Protein AF-A0A356F2L3-F1 (afdb_monomer_lite)

Foldseek 3Di:
DDPVVVVVVVVVVVVVVVVVVVVVVVVVVVVVVVVVVVVVVVVVVVVVVVVVVVVVVVVVVVVCVVCVVVVVQVCCCPVVVDDDPPDDDPPDD

Secondary structure (DSSP, 8-state):
--HHHHHHHHHHHHHHHHHHHHHHHHHHHHHHHHHHHHHHHHHHHHHHHHHHHHHHHHHHHHHHHHTHHHHHHHHHHHHH-PPPTT-------

Structure (mmCIF, N/CA/C/O backbone):
data_AF-A0A356F2L3-F1
#
_entry.id   AF-A0A356F2L3-F1
#
loop_
_atom_site.group_PDB
_atom_site.id
_atom_site.type_symbol
_atom_site.label_atom_id
_atom_site.l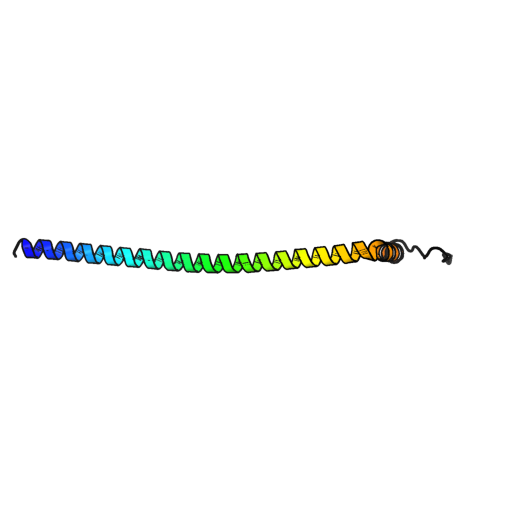abel_alt_id
_atom_site.label_comp_id
_atom_site.label_asym_id
_atom_site.label_entity_id
_atom_site.label_seq_id
_atom_site.pdbx_PDB_ins_code
_atom_site.Cartn_x
_atom_site.Cartn_y
_atom_site.Cartn_z
_atom_site.occupancy
_atom_site.B_iso_or_equiv
_atom_site.auth_seq_id
_atom_site.auth_comp_id
_atom_site.auth_asym_id
_atom_site.auth_atom_id
_atom_site.pdbx_PDB_model_num
ATOM 1 N N . MET A 1 1 ? -33.514 -2.602 47.212 1.00 60.16 1 MET A N 1
ATOM 2 C CA . MET A 1 1 ? -32.324 -2.901 46.382 1.00 60.16 1 MET A CA 1
ATOM 3 C C . MET A 1 1 ? -31.232 -1.911 46.749 1.00 60.16 1 MET A C 1
ATOM 5 O O . MET A 1 1 ? -31.427 -0.717 46.537 1.00 60.16 1 MET A O 1
ATOM 9 N N . ASP A 1 2 ? -30.152 -2.391 47.368 1.00 75.56 2 ASP A N 1
ATOM 10 C CA . ASP A 1 2 ? -29.111 -1.548 47.963 1.00 75.56 2 ASP A CA 1
ATOM 11 C C . ASP A 1 2 ? -28.463 -0.595 46.958 1.00 75.56 2 ASP A C 1
ATOM 13 O O . ASP A 1 2 ? -28.161 -0.972 45.822 1.00 75.56 2 ASP A O 1
ATOM 17 N N . LYS A 1 3 ? -28.202 0.646 47.395 1.00 76.69 3 LYS A N 1
ATOM 18 C CA . LYS A 1 3 ? -27.530 1.681 46.587 1.00 76.69 3 LYS A CA 1
ATOM 19 C C . LYS A 1 3 ? -26.212 1.169 45.989 1.00 76.69 3 LYS A C 1
ATOM 21 O O . LYS A 1 3 ? -25.926 1.449 44.831 1.00 76.69 3 LYS A O 1
ATOM 26 N N . LYS A 1 4 ? -25.477 0.332 46.735 1.00 79.19 4 LYS A N 1
ATOM 27 C CA . LYS A 1 4 ? -24.235 -0.319 46.284 1.00 79.19 4 LYS A CA 1
ATOM 28 C C . LYS A 1 4 ? -24.440 -1.200 45.045 1.00 79.19 4 LYS A C 1
ATOM 30 O O . LYS A 1 4 ? -23.660 -1.119 44.103 1.00 79.19 4 LYS A O 1
ATOM 35 N N . VAL A 1 5 ? -25.520 -1.982 44.999 1.00 85.81 5 VAL A N 1
ATOM 36 C CA . VAL A 1 5 ? -25.824 -2.880 43.870 1.00 85.81 5 VAL A CA 1
ATOM 37 C C . VAL A 1 5 ? -26.185 -2.085 42.612 1.00 85.81 5 VAL A C 1
ATOM 39 O O . VAL A 1 5 ? -25.806 -2.474 41.509 1.00 85.81 5 VAL A O 1
ATOM 42 N N . LYS A 1 6 ? -26.883 -0.950 42.755 1.00 84.56 6 LYS A N 1
ATOM 43 C CA . LYS A 1 6 ? -27.185 -0.060 41.620 1.00 84.56 6 LYS A CA 1
ATOM 44 C C . LYS A 1 6 ? -25.918 0.576 41.038 1.00 84.56 6 LYS A C 1
ATOM 46 O O . LYS A 1 6 ? -25.759 0.562 39.821 1.00 84.56 6 LYS A O 1
ATOM 51 N N . SER A 1 7 ? -25.008 1.068 41.882 1.00 85.75 7 SER A N 1
ATOM 52 C CA . SER A 1 7 ? -23.745 1.665 41.423 1.00 85.75 7 SER A CA 1
ATOM 53 C C . SER A 1 7 ? -22.859 0.666 40.681 1.00 85.75 7 SER A C 1
ATOM 55 O O . SER A 1 7 ? -22.323 0.999 39.629 1.00 85.75 7 SER A O 1
ATOM 57 N N . ILE A 1 8 ? -22.757 -0.573 41.175 1.00 89.25 8 ILE A N 1
ATOM 58 C CA . ILE A 1 8 ? -21.977 -1.628 40.512 1.00 89.25 8 ILE A CA 1
ATOM 59 C C . ILE A 1 8 ? -22.528 -1.901 39.110 1.00 89.25 8 ILE A C 1
ATOM 61 O O . ILE A 1 8 ? -21.767 -1.878 38.149 1.00 89.25 8 ILE A O 1
ATOM 65 N N . LYS A 1 9 ? -23.852 -2.065 38.966 1.00 90.38 9 LYS A N 1
ATOM 66 C CA . LYS A 1 9 ? -24.483 -2.307 37.657 1.00 90.38 9 LYS A CA 1
ATOM 67 C C . LYS A 1 9 ? -24.183 -1.202 36.642 1.00 90.38 9 LYS A C 1
ATOM 69 O O . LYS A 1 9 ? -23.921 -1.506 35.484 1.00 90.38 9 LYS A O 1
ATOM 74 N N . ILE A 1 10 ? -24.193 0.061 37.068 1.00 91.75 10 ILE A N 1
ATOM 75 C CA . ILE A 1 10 ? -23.895 1.202 36.190 1.00 91.75 10 ILE A CA 1
ATOM 76 C C . ILE A 1 10 ? -22.443 1.150 35.703 1.00 91.75 10 ILE A C 1
ATOM 78 O O . ILE A 1 10 ? -22.195 1.300 34.509 1.00 91.75 10 ILE A O 1
ATOM 82 N N . ILE A 1 11 ? -21.492 0.878 36.600 1.00 92.00 11 ILE A N 1
ATOM 83 C CA . ILE A 1 11 ? -20.069 0.764 36.246 1.00 92.00 11 ILE A CA 1
ATOM 84 C C . ILE A 1 11 ? -19.853 -0.386 35.256 1.00 92.00 11 ILE A C 1
ATOM 86 O O . ILE A 1 11 ? -19.128 -0.225 34.276 1.00 92.00 11 ILE A O 1
ATOM 90 N N . THR A 1 12 ? -20.519 -1.524 35.465 1.00 93.06 12 THR A N 1
ATOM 91 C CA . THR A 1 12 ? -20.438 -2.664 34.545 1.00 93.06 12 THR A CA 1
ATOM 92 C C . THR A 1 12 ? -20.967 -2.306 33.156 1.00 93.06 12 THR A C 1
ATOM 94 O O . THR A 1 12 ? -20.317 -2.618 32.165 1.00 93.06 12 THR A O 1
ATOM 97 N N . ILE A 1 13 ? -22.099 -1.600 33.064 1.00 94.00 13 ILE A N 1
ATOM 98 C CA . ILE A 1 13 ? -22.658 -1.159 31.776 1.00 94.00 13 ILE A CA 1
ATOM 99 C C . ILE A 1 13 ? -21.682 -0.221 31.055 1.00 94.00 13 ILE A C 1
ATOM 101 O O . ILE A 1 13 ? -21.402 -0.422 29.876 1.00 94.00 13 ILE A O 1
ATOM 105 N N . ILE A 1 14 ? -21.115 0.760 31.762 1.00 94.31 14 ILE A N 1
ATOM 106 C CA . ILE A 1 14 ? -20.134 1.692 31.186 1.00 94.31 14 ILE A CA 1
ATOM 107 C C . ILE A 1 14 ? -18.895 0.938 30.688 1.00 94.31 14 ILE A C 1
ATOM 109 O O . ILE A 1 14 ? -18.424 1.191 29.582 1.00 94.31 14 ILE A O 1
ATOM 113 N N . SER A 1 15 ? -18.394 -0.025 31.465 1.00 94.25 15 SER A N 1
ATOM 114 C CA . SER A 1 15 ? -17.253 -0.856 31.073 1.00 94.25 15 SER A CA 1
ATOM 115 C C . SER A 1 15 ? -17.523 -1.647 29.790 1.00 94.25 15 SER A C 1
ATOM 117 O O . SER A 1 15 ? -16.671 -1.669 28.902 1.00 94.25 15 SER A O 1
ATOM 119 N N . VAL A 1 16 ? -18.715 -2.234 29.652 1.00 95.38 16 VAL A N 1
ATOM 120 C CA . VAL A 1 16 ? -19.111 -2.968 28.440 1.00 95.38 16 VAL A CA 1
ATOM 121 C C . VAL A 1 16 ? -19.196 -2.034 27.229 1.00 95.38 16 VAL A C 1
ATOM 123 O O . VAL A 1 16 ? -18.722 -2.388 26.151 1.00 95.38 16 VAL A O 1
ATOM 126 N N . VAL A 1 17 ? -19.736 -0.824 27.400 1.00 95.62 17 VAL A N 1
ATOM 127 C CA . VAL A 1 17 ? -19.806 0.181 26.324 1.00 95.62 17 VAL A CA 1
ATOM 128 C C . VAL A 1 17 ? -18.408 0.607 25.869 1.00 95.62 17 VAL A C 1
ATOM 130 O O . VAL A 1 17 ? -18.147 0.663 24.668 1.00 95.62 17 VAL A O 1
ATOM 133 N N . ILE A 1 18 ? -17.489 0.852 26.807 1.00 95.44 18 ILE A N 1
ATOM 134 C CA . ILE A 1 18 ? -16.096 1.201 26.491 1.00 95.44 18 ILE A CA 1
ATOM 135 C C . ILE A 1 18 ? -15.411 0.051 25.748 1.00 95.44 18 ILE A C 1
ATOM 137 O O . ILE A 1 18 ? -14.754 0.284 24.736 1.00 95.44 18 ILE A O 1
ATOM 141 N N . MET A 1 19 ? -15.605 -1.192 26.196 1.00 95.94 19 MET A N 1
ATOM 142 C CA . MET A 1 19 ? -15.045 -2.367 25.527 1.00 95.94 19 MET A CA 1
ATOM 143 C C . MET A 1 19 ? -15.537 -2.472 24.075 1.00 95.94 19 MET A C 1
ATOM 145 O O . MET A 1 19 ? -14.731 -2.686 23.169 1.00 95.94 19 MET A O 1
ATOM 149 N N . PHE A 1 20 ? -16.830 -2.245 23.830 1.00 95.94 20 PHE A N 1
ATOM 150 C CA . PHE A 1 20 ? -17.385 -2.219 22.475 1.00 95.94 20 PHE A CA 1
ATOM 151 C C . PHE A 1 20 ? -16.790 -1.098 21.616 1.00 95.94 20 PHE A C 1
ATOM 153 O O . PHE A 1 20 ? -16.412 -1.338 20.469 1.00 95.94 20 PHE A O 1
ATOM 160 N N . ALA A 1 21 ? -16.649 0.109 22.168 1.00 94.62 21 ALA A N 1
ATOM 161 C CA . ALA A 1 21 ? -16.020 1.223 21.464 1.00 94.62 21 ALA A CA 1
ATOM 162 C C . ALA A 1 21 ? -14.564 0.903 21.078 1.00 94.62 21 ALA A C 1
ATOM 164 O O . ALA A 1 21 ? -14.155 1.164 19.946 1.00 94.62 21 ALA A O 1
ATOM 165 N N . CYS A 1 22 ? -13.799 0.267 21.971 1.00 95.19 22 CYS A N 1
ATOM 166 C CA . CYS A 1 22 ? -12.439 -0.184 21.676 1.00 95.19 22 CYS A CA 1
ATOM 167 C C . CYS A 1 22 ? -12.398 -1.198 20.525 1.00 95.19 22 CYS A C 1
ATOM 169 O O . CYS A 1 22 ? -11.554 -1.070 19.640 1.00 95.19 22 CYS A O 1
ATOM 171 N N . ILE A 1 23 ? -13.320 -2.167 20.490 1.00 95.56 23 ILE A N 1
ATOM 172 C CA . ILE A 1 23 ? -13.404 -3.156 19.401 1.00 95.56 23 ILE A CA 1
ATOM 173 C C . ILE A 1 23 ? -13.680 -2.468 18.054 1.00 95.56 23 ILE A C 1
ATOM 175 O O . ILE A 1 23 ? -13.043 -2.785 17.047 1.00 95.56 23 ILE A O 1
ATOM 179 N N . ILE A 1 24 ? -14.582 -1.484 18.027 1.00 95.31 24 ILE A N 1
ATOM 180 C CA . ILE A 1 24 ? -14.891 -0.714 16.811 1.00 95.31 24 ILE A CA 1
ATOM 181 C C . ILE A 1 24 ? -13.667 0.087 16.342 1.00 95.31 24 ILE A C 1
ATOM 183 O O . ILE A 1 24 ? -13.345 0.109 15.155 1.00 95.31 24 ILE A O 1
ATOM 187 N N . ILE A 1 25 ? -12.936 0.720 17.261 1.00 95.19 25 ILE A N 1
ATOM 188 C CA . ILE A 1 25 ? -11.723 1.469 16.908 1.00 95.19 25 ILE A CA 1
ATOM 189 C C . ILE A 1 25 ? -10.651 0.529 16.345 1.00 95.19 25 ILE A C 1
ATOM 191 O O . ILE A 1 25 ? -10.051 0.839 15.314 1.00 95.19 25 ILE A O 1
ATOM 195 N N . LEU A 1 26 ? -10.436 -0.629 16.975 1.00 94.31 26 LEU A N 1
ATOM 196 C CA . LEU A 1 26 ? -9.447 -1.616 16.537 1.00 94.31 26 LEU A CA 1
ATOM 197 C C . LEU A 1 26 ? -9.771 -2.179 15.151 1.00 94.31 26 LEU A C 1
ATOM 199 O O . LEU A 1 26 ? -8.890 -2.260 14.299 1.00 94.31 26 LEU A O 1
ATOM 203 N N . THR A 1 27 ? -11.033 -2.515 14.889 1.00 93.88 27 THR A N 1
ATOM 204 C CA . THR A 1 27 ? -11.464 -2.995 13.564 1.00 93.88 27 THR A CA 1
ATOM 205 C C . THR A 1 27 ? -11.261 -1.931 12.484 1.00 93.88 27 THR A C 1
ATOM 207 O O . THR A 1 27 ? -10.669 -2.222 11.444 1.00 93.88 27 THR A O 1
ATOM 210 N N . CYS A 1 28 ? -11.628 -0.674 12.751 1.00 92.56 28 CYS A N 1
ATOM 211 C CA . CYS A 1 28 ? -11.339 0.449 11.854 1.00 92.56 28 CYS A CA 1
ATOM 212 C C . CYS A 1 28 ? -9.833 0.633 11.593 1.00 92.56 28 CYS A C 1
ATOM 214 O O . CYS A 1 28 ? -9.430 0.914 10.463 1.00 92.56 28 CYS A O 1
ATOM 216 N N . GLN A 1 29 ? -8.990 0.484 12.618 1.00 92.94 29 GLN A N 1
ATOM 217 C CA . GLN A 1 29 ? -7.535 0.568 12.467 1.00 92.94 29 GLN A CA 1
ATOM 218 C C . GLN A 1 29 ? -6.982 -0.578 11.615 1.00 92.94 29 GLN A C 1
ATOM 220 O O . GLN A 1 29 ? -6.164 -0.324 10.733 1.00 92.94 29 GLN A O 1
ATOM 225 N N . LEU A 1 30 ? -7.458 -1.810 11.811 1.00 93.50 30 LEU A N 1
ATOM 226 C CA . LEU A 1 30 ? -7.044 -2.966 11.010 1.00 93.50 30 LEU A CA 1
ATOM 227 C C . LEU A 1 30 ? -7.384 -2.792 9.527 1.00 93.50 30 LEU A C 1
ATOM 229 O O . LEU A 1 30 ? -6.535 -3.056 8.677 1.00 93.50 30 LEU A O 1
ATOM 233 N N . ILE A 1 31 ? -8.580 -2.283 9.214 1.00 92.38 31 ILE A N 1
ATOM 234 C CA . ILE A 1 31 ? -8.977 -1.987 7.829 1.00 92.38 31 ILE A CA 1
ATOM 235 C C . ILE A 1 31 ? -8.028 -0.950 7.218 1.00 92.38 31 ILE A C 1
ATOM 237 O O . ILE A 1 31 ? -7.484 -1.176 6.139 1.00 92.38 31 ILE A O 1
ATOM 241 N N . LYS A 1 32 ? -7.760 0.156 7.929 1.00 91.88 32 LYS A N 1
ATOM 242 C CA . LYS A 1 32 ? -6.827 1.195 7.460 1.00 91.88 32 LYS A CA 1
ATOM 243 C C . LYS A 1 32 ? -5.4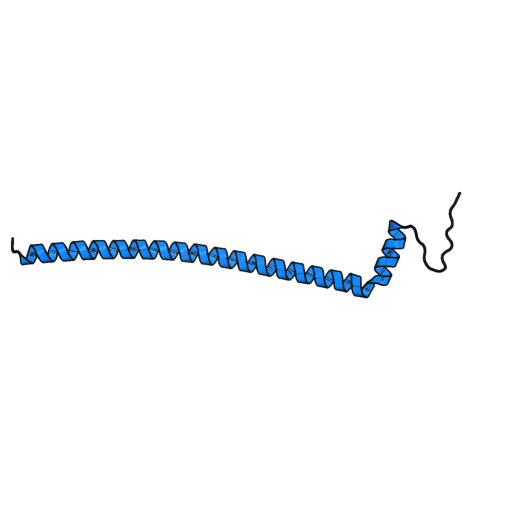26 0.645 7.206 1.00 91.88 32 LYS A C 1
ATOM 245 O O . LYS A 1 32 ? -4.823 0.993 6.195 1.00 91.88 32 LYS A O 1
ATOM 250 N N . ILE A 1 33 ? -4.916 -0.205 8.098 1.00 91.56 33 ILE A N 1
ATOM 251 C CA . ILE A 1 33 ? -3.610 -0.856 7.936 1.00 91.56 33 ILE A CA 1
ATOM 252 C C . ILE A 1 33 ? -3.606 -1.744 6.687 1.00 91.56 33 ILE A C 1
ATOM 254 O O . ILE A 1 33 ? -2.647 -1.696 5.919 1.00 91.56 33 ILE A O 1
ATOM 258 N N . GLY A 1 34 ? -4.678 -2.506 6.450 1.00 89.75 34 GLY A N 1
ATOM 259 C CA . GLY A 1 34 ? -4.838 -3.313 5.240 1.00 89.75 34 GLY A CA 1
ATOM 260 C C . GLY A 1 34 ? -4.747 -2.468 3.969 1.00 89.75 34 GLY A C 1
ATOM 261 O O . GLY A 1 34 ? -3.901 -2.732 3.116 1.00 89.75 34 GLY A O 1
ATOM 262 N N . THR A 1 35 ? -5.531 -1.390 3.890 1.00 89.50 35 THR A N 1
ATOM 263 C CA . THR A 1 35 ? -5.519 -0.471 2.740 1.00 89.50 35 THR A CA 1
ATOM 264 C C . THR A 1 35 ? -4.169 0.227 2.562 1.00 89.50 35 THR A C 1
ATOM 266 O O . THR A 1 35 ? -3.699 0.401 1.442 1.00 89.50 35 THR A O 1
ATOM 269 N N . LEU A 1 36 ? -3.514 0.631 3.655 1.00 89.50 36 LEU A N 1
ATOM 270 C CA . LEU A 1 36 ? -2.177 1.232 3.605 1.00 89.50 36 LEU A CA 1
ATOM 271 C C . LEU A 1 36 ? -1.135 0.246 3.073 1.00 89.50 36 LEU A C 1
ATOM 273 O O . LEU A 1 36 ? -0.273 0.641 2.294 1.00 89.50 36 LEU A O 1
ATOM 277 N N . LYS A 1 37 ? -1.217 -1.029 3.462 1.00 90.56 37 LYS A N 1
ATOM 278 C CA . LYS A 1 37 ? -0.307 -2.076 2.988 1.00 90.56 37 LYS A CA 1
ATOM 279 C C . LYS A 1 37 ? -0.480 -2.346 1.495 1.00 90.56 37 LYS A C 1
ATOM 281 O O . LYS A 1 37 ? 0.519 -2.497 0.799 1.00 90.56 37 LYS A O 1
ATOM 286 N N . GLU A 1 38 ? -1.720 -2.377 1.017 1.00 90.25 38 GLU A N 1
ATOM 287 C CA . GLU A 1 38 ? -2.036 -2.522 -0.407 1.00 90.25 38 GLU A CA 1
ATOM 288 C C . GLU A 1 38 ? -1.481 -1.346 -1.216 1.00 90.25 38 GLU A C 1
ATOM 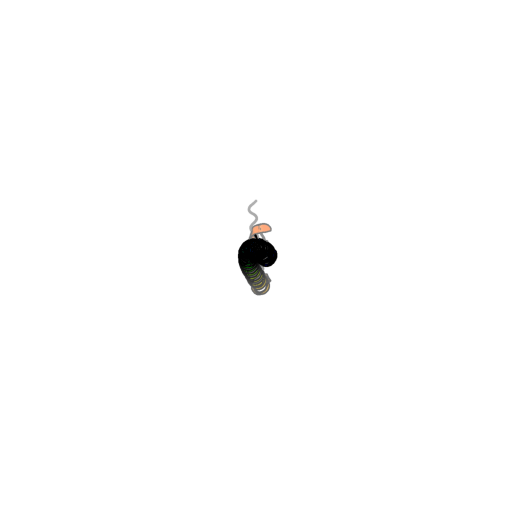290 O O . GLU A 1 38 ? -0.662 -1.554 -2.104 1.00 90.25 38 GLU A O 1
ATOM 295 N N . LYS A 1 39 ? -1.772 -0.105 -0.801 1.00 89.44 39 LYS A N 1
ATOM 296 C CA . LYS A 1 39 ? -1.210 1.095 -1.443 1.00 89.44 39 LYS A CA 1
ATOM 297 C C . LYS A 1 39 ? 0.316 1.108 -1.455 1.00 89.44 39 LYS A C 1
ATOM 299 O O . LYS A 1 39 ? 0.915 1.580 -2.413 1.00 89.44 39 LYS A O 1
ATOM 304 N N . ASN A 1 40 ? 0.955 0.620 -0.393 1.00 88.75 40 ASN A N 1
ATOM 305 C CA . ASN A 1 40 ? 2.413 0.558 -0.324 1.00 88.75 40 ASN A CA 1
ATOM 306 C C . ASN A 1 40 ? 2.983 -0.489 -1.296 1.00 88.75 40 ASN A C 1
ATOM 308 O O . ASN A 1 40 ? 4.024 -0.265 -1.909 1.00 88.75 40 ASN A O 1
ATOM 312 N N . LYS A 1 41 ? 2.277 -1.612 -1.479 1.00 91.38 41 LYS A N 1
ATOM 313 C CA . LYS A 1 41 ? 2.624 -2.619 -2.485 1.00 91.38 41 LYS A CA 1
ATOM 314 C C . LYS A 1 41 ? 2.498 -2.044 -3.896 1.00 91.38 41 LYS A C 1
ATOM 316 O O . LYS A 1 41 ? 3.456 -2.141 -4.655 1.00 91.38 41 LYS A O 1
ATOM 321 N N . ASP A 1 42 ? 1.382 -1.388 -4.204 1.00 91.38 42 ASP A N 1
ATOM 322 C CA . ASP A 1 42 ? 1.160 -0.762 -5.513 1.00 91.38 42 ASP A CA 1
ATOM 323 C C . ASP A 1 42 ? 2.225 0.297 -5.815 1.00 91.38 42 ASP A C 1
ATOM 325 O O . ASP A 1 42 ? 2.777 0.342 -6.912 1.00 91.38 42 ASP A O 1
ATOM 329 N N . LEU A 1 43 ? 2.574 1.114 -4.816 1.00 90.81 43 LEU A N 1
ATOM 330 C CA . LEU A 1 43 ? 3.618 2.126 -4.949 1.00 90.81 43 LEU A CA 1
ATOM 331 C C . LEU A 1 43 ? 4.998 1.499 -5.197 1.00 90.81 43 LEU A C 1
ATOM 333 O O . LEU A 1 43 ? 5.776 2.031 -5.988 1.00 90.81 43 LEU A O 1
ATOM 337 N N . SER A 1 44 ? 5.304 0.369 -4.551 1.00 91.12 44 SER A N 1
ATOM 338 C 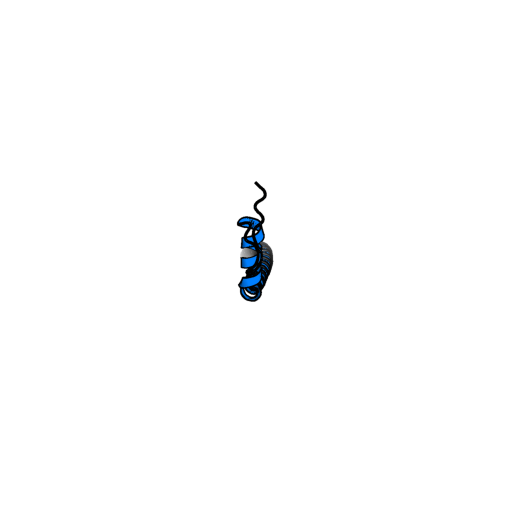CA . SER A 1 44 ? 6.543 -0.381 -4.793 1.00 91.12 44 SER A CA 1
ATOM 339 C C . SER A 1 44 ? 6.597 -0.920 -6.217 1.00 91.12 44 SER A C 1
ATOM 341 O O . SER A 1 44 ? 7.604 -0.739 -6.893 1.00 91.12 44 SER A O 1
ATOM 343 N N . THR A 1 45 ? 5.505 -1.516 -6.698 1.00 90.69 45 THR A N 1
ATOM 344 C CA . THR A 1 45 ? 5.416 -2.022 -8.072 1.00 90.69 45 THR A CA 1
ATOM 345 C C . THR A 1 45 ? 5.548 -0.892 -9.091 1.00 90.69 45 THR A C 1
ATOM 347 O O . THR A 1 45 ? 6.291 -1.024 -10.059 1.00 90.69 45 THR A O 1
ATOM 350 N N . TYR A 1 46 ? 4.899 0.251 -8.853 1.00 89.62 46 TYR A N 1
ATOM 351 C CA . TYR A 1 46 ? 5.036 1.420 -9.722 1.00 89.62 46 TYR A CA 1
ATOM 352 C C . TYR A 1 46 ? 6.474 1.948 -9.745 1.00 89.62 46 TYR A C 1
ATOM 354 O O . TYR A 1 46 ? 7.003 2.277 -10.802 1.00 89.62 46 TYR A O 1
ATOM 362 N N . LYS A 1 47 ? 7.135 1.991 -8.583 1.00 88.25 47 LYS A N 1
ATOM 363 C CA . LYS A 1 47 ? 8.541 2.388 -8.478 1.00 88.25 47 LYS A CA 1
ATOM 364 C C . LYS A 1 47 ? 9.446 1.442 -9.269 1.00 88.25 47 LYS A C 1
ATOM 366 O O . LYS A 1 47 ? 10.307 1.924 -9.995 1.00 88.25 47 LYS A O 1
ATOM 371 N N . GLU A 1 48 ? 9.270 0.131 -9.129 1.00 89.38 48 GLU A N 1
ATOM 372 C CA . GLU A 1 48 ? 10.047 -0.873 -9.867 1.00 89.38 48 GLU A CA 1
ATOM 373 C C . GLU A 1 48 ? 9.868 -0.725 -11.380 1.00 89.38 48 GLU A C 1
ATOM 375 O O . GLU A 1 48 ? 10.867 -0.632 -12.091 1.00 89.38 48 GLU A O 1
ATOM 380 N N . ALA A 1 49 ? 8.626 -0.583 -11.851 1.00 89.19 49 ALA A N 1
ATOM 381 C CA . ALA A 1 49 ? 8.334 -0.350 -13.265 1.00 89.19 49 ALA A CA 1
ATOM 382 C C . ALA A 1 49 ? 9.009 0.927 -13.792 1.00 89.19 49 ALA A C 1
ATOM 384 O O . ALA A 1 49 ? 9.611 0.921 -14.863 1.00 89.19 49 ALA A O 1
ATOM 385 N N . LEU A 1 50 ? 8.980 2.013 -13.012 1.00 87.88 50 LEU A N 1
ATOM 386 C CA . LEU A 1 50 ? 9.618 3.273 -13.393 1.00 87.88 50 LEU A CA 1
ATOM 387 C C . LEU A 1 50 ? 11.151 3.150 -13.452 1.00 87.88 50 LEU A C 1
ATOM 389 O O . LEU A 1 50 ? 11.792 3.738 -14.318 1.00 87.88 50 LEU A O 1
ATOM 393 N N . PHE A 1 51 ? 11.754 2.379 -12.540 1.00 87.44 51 PHE A N 1
ATOM 394 C CA . PHE A 1 51 ? 13.190 2.088 -12.580 1.00 87.44 51 PHE A CA 1
ATOM 395 C C . PHE A 1 51 ? 13.574 1.256 -13.802 1.00 87.44 51 PHE A C 1
ATOM 397 O O . PHE A 1 51 ? 14.603 1.534 -14.417 1.00 87.44 51 PHE A O 1
ATOM 404 N N . GLU A 1 52 ? 12.760 0.266 -14.160 1.00 87.81 52 GLU A N 1
ATOM 405 C CA . GLU A 1 52 ? 12.960 -0.539 -15.364 1.00 87.81 52 GLU A CA 1
ATOM 406 C C . GLU A 1 52 ? 12.847 0.320 -16.631 1.00 87.81 52 GLU A C 1
ATOM 408 O O . GLU A 1 52 ? 13.705 0.242 -17.509 1.00 87.81 52 GLU A O 1
ATOM 413 N N . GLU A 1 53 ? 11.864 1.219 -16.696 1.00 85.81 53 GLU A N 1
ATOM 414 C CA . GLU A 1 53 ? 11.704 2.156 -17.809 1.00 85.81 53 GLU A CA 1
ATOM 415 C C . GLU A 1 53 ? 12.902 3.109 -17.933 1.00 85.81 53 GLU A C 1
ATOM 417 O O . GLU A 1 53 ? 13.453 3.274 -19.022 1.00 85.81 53 GLU A O 1
ATOM 422 N N . ILE A 1 54 ? 13.381 3.671 -16.817 1.00 81.94 54 ILE A N 1
ATOM 423 C CA . ILE A 1 54 ? 14.591 4.507 -16.793 1.00 81.94 54 ILE A CA 1
ATOM 424 C C . ILE A 1 54 ? 15.820 3.709 -17.241 1.00 81.94 54 ILE A C 1
ATOM 426 O O . ILE A 1 54 ? 16.650 4.227 -17.991 1.00 81.94 54 ILE A O 1
ATOM 430 N N . TYR A 1 55 ? 15.965 2.463 -16.788 1.00 83.44 55 TYR A N 1
ATOM 431 C CA . TYR A 1 55 ? 17.077 1.605 -17.187 1.00 83.44 55 TYR A CA 1
ATOM 432 C C . TYR A 1 55 ? 17.038 1.311 -18.688 1.00 83.44 55 TYR A C 1
ATOM 434 O O . TYR A 1 55 ? 18.048 1.478 -19.371 1.00 83.44 55 TYR A O 1
ATOM 442 N N . ASN A 1 56 ? 15.867 0.957 -19.215 1.00 84.62 56 ASN A N 1
ATOM 443 C CA . ASN A 1 56 ? 15.666 0.702 -20.636 1.00 84.62 56 ASN A CA 1
ATOM 444 C C . ASN A 1 56 ? 15.928 1.956 -21.472 1.00 84.62 56 ASN A C 1
ATOM 446 O O . ASN A 1 56 ? 16.628 1.877 -22.482 1.00 84.62 56 ASN A O 1
ATOM 450 N N . TYR A 1 57 ? 15.451 3.122 -21.032 1.00 77.62 57 TYR A N 1
ATOM 451 C CA . TYR A 1 57 ? 15.706 4.392 -21.706 1.00 77.62 57 TYR A CA 1
ATOM 452 C C . TYR A 1 57 ? 17.196 4.741 -21.704 1.00 77.62 57 TYR A C 1
ATOM 454 O O . TYR A 1 57 ? 17.748 5.104 -22.738 1.00 77.62 57 TYR A O 1
ATOM 462 N N . ASN A 1 58 ? 17.885 4.569 -20.573 1.00 76.69 58 ASN A N 1
ATOM 463 C CA . ASN A 1 58 ? 19.325 4.805 -20.482 1.00 76.69 58 ASN A CA 1
ATOM 464 C C . ASN A 1 58 ? 20.139 3.811 -21.312 1.00 76.69 58 ASN A C 1
ATOM 466 O O . ASN A 1 58 ? 21.112 4.211 -21.945 1.00 76.69 58 ASN A O 1
ATOM 470 N N . SER A 1 59 ? 19.747 2.538 -21.341 1.00 75.62 59 SER A N 1
ATOM 471 C CA . SER A 1 59 ? 20.388 1.515 -22.171 1.00 75.62 59 SER A CA 1
ATOM 472 C C . SER A 1 59 ? 20.218 1.834 -23.655 1.00 75.62 59 SER A C 1
ATOM 474 O O . SER A 1 59 ? 21.193 1.873 -24.402 1.00 75.62 59 SER A O 1
ATOM 476 N N . THR A 1 60 ? 19.002 2.195 -24.058 1.00 71.88 60 THR A N 1
ATOM 477 C CA . THR A 1 60 ? 18.669 2.622 -25.420 1.00 71.88 60 THR A CA 1
ATOM 478 C C . THR A 1 60 ? 19.438 3.885 -25.812 1.00 71.88 60 THR A C 1
ATOM 480 O O . THR A 1 60 ? 20.056 3.944 -26.872 1.00 71.88 60 THR A O 1
ATOM 483 N N . ASN A 1 61 ? 19.484 4.883 -24.932 1.00 71.62 61 ASN A N 1
ATOM 484 C CA . ASN A 1 61 ? 20.226 6.117 -25.164 1.00 71.62 61 ASN A CA 1
ATOM 485 C C . ASN A 1 61 ? 21.744 5.878 -25.215 1.00 71.62 61 ASN A C 1
ATOM 487 O O . ASN A 1 61 ? 22.438 6.502 -26.008 1.00 71.62 61 ASN A O 1
ATOM 491 N N . SER A 1 62 ? 22.266 4.947 -24.414 1.00 69.25 62 SER A N 1
ATOM 492 C CA . SER A 1 62 ? 23.667 4.516 -24.473 1.00 69.25 62 SER A CA 1
ATOM 493 C C . SER A 1 62 ? 23.969 3.769 -25.775 1.00 69.25 62 SER A C 1
ATOM 495 O O . SER A 1 62 ? 24.994 4.019 -26.401 1.00 69.25 62 SER A O 1
ATOM 497 N N . TYR A 1 63 ? 23.059 2.911 -26.242 1.00 65.12 63 TYR A N 1
ATOM 498 C CA . TYR A 1 63 ? 23.176 2.230 -27.531 1.00 65.12 63 TYR A CA 1
ATOM 499 C C . TYR A 1 63 ? 23.207 3.232 -28.693 1.00 65.12 63 TYR A C 1
ATOM 501 O O . TYR A 1 63 ? 24.133 3.201 -29.500 1.00 65.12 63 TYR A O 1
ATOM 509 N N . TYR A 1 64 ? 22.270 4.183 -28.735 1.00 64.38 64 TYR A N 1
ATOM 510 C CA . TYR A 1 64 ? 22.269 5.243 -29.747 1.00 64.38 64 TYR A CA 1
ATOM 511 C C . TYR A 1 64 ? 23.425 6.231 -29.589 1.00 64.38 64 TYR A C 1
ATOM 513 O O . TYR A 1 64 ? 23.873 6.794 -30.578 1.00 64.38 64 TYR A O 1
ATOM 521 N N . GLY A 1 65 ? 23.916 6.467 -28.373 1.00 64.06 65 GLY A N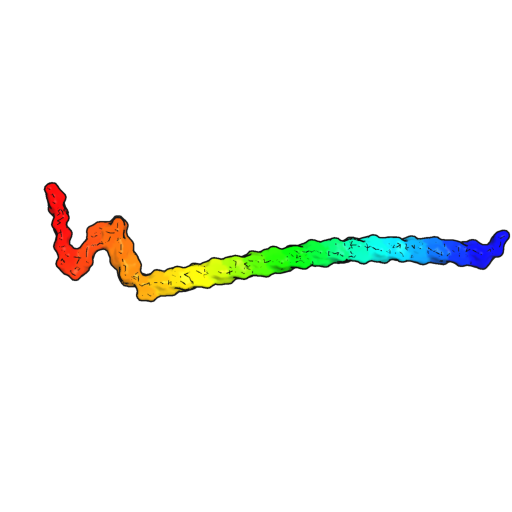 1
ATOM 522 C CA . GLY A 1 65 ? 25.047 7.355 -28.115 1.00 64.06 65 GLY A CA 1
ATOM 523 C C . GLY A 1 65 ? 26.380 6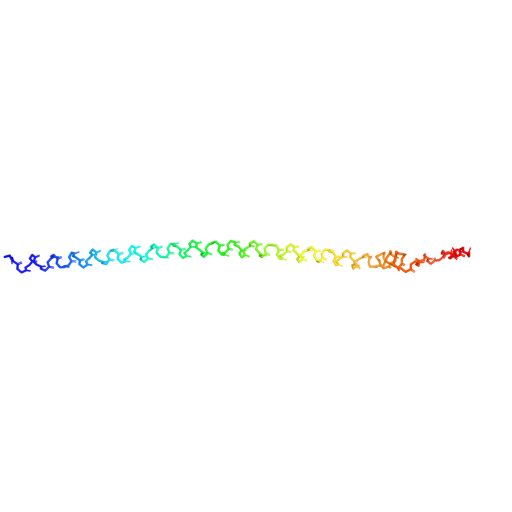.752 -28.557 1.00 64.06 65 GLY A C 1
ATOM 524 O O . GLY A 1 65 ? 27.179 7.437 -29.192 1.00 64.06 65 GLY A O 1
ATOM 525 N N . ASN A 1 66 ? 26.597 5.467 -28.267 1.00 63.59 66 ASN A N 1
ATOM 526 C CA . ASN A 1 66 ? 27.824 4.749 -28.616 1.00 63.59 66 ASN A CA 1
ATOM 527 C C . ASN A 1 66 ? 27.854 4.338 -30.094 1.00 63.59 66 ASN A C 1
ATOM 529 O O . ASN A 1 66 ? 28.908 4.414 -30.717 1.00 63.59 66 ASN A O 1
ATOM 533 N N . ASN A 1 67 ? 26.702 3.996 -30.678 1.00 61.19 67 ASN A N 1
ATOM 534 C CA . ASN A 1 67 ? 26.569 3.645 -32.098 1.00 61.19 67 ASN A CA 1
ATOM 535 C C . ASN A 1 67 ? 25.968 4.798 -32.912 1.00 61.19 67 ASN A C 1
ATOM 537 O O . ASN A 1 67 ? 25.322 4.585 -33.934 1.00 61.19 67 ASN A O 1
ATOM 541 N N . ARG A 1 68 ? 26.148 6.044 -32.451 1.00 64.06 68 ARG A N 1
ATOM 542 C CA . ARG A 1 68 ? 25.496 7.226 -33.033 1.00 64.06 68 ARG A CA 1
ATOM 543 C C . ARG A 1 68 ? 25.794 7.388 -34.512 1.00 64.06 68 ARG A C 1
ATOM 545 O O . ARG A 1 68 ? 24.909 7.766 -35.269 1.00 64.06 68 ARG A O 1
ATOM 552 N N . GLN A 1 69 ? 27.034 7.125 -34.907 1.00 66.44 69 GLN A N 1
ATOM 553 C CA . GLN A 1 69 ? 27.449 7.256 -36.295 1.00 66.44 69 GLN A CA 1
ATOM 554 C C . GLN A 1 69 ? 26.805 6.180 -37.175 1.00 66.44 69 GLN A C 1
ATOM 556 O O . GLN A 1 69 ? 26.179 6.526 -38.167 1.00 66.44 69 GLN A O 1
ATOM 561 N N . GLU A 1 70 ? 26.834 4.918 -36.746 1.00 67.00 70 GLU A N 1
ATOM 562 C CA . GLU A 1 70 ? 26.172 3.804 -37.438 1.00 67.00 70 GLU A CA 1
ATOM 563 C C . GLU A 1 70 ? 24.648 4.002 -37.523 1.00 67.00 70 GLU A C 1
ATOM 565 O O . GLU A 1 70 ? 24.039 3.777 -38.565 1.00 67.00 70 GLU A O 1
ATOM 570 N N . PHE A 1 71 ? 24.014 4.505 -36.459 1.00 66.81 71 PHE A N 1
ATOM 571 C CA . PHE A 1 71 ? 22.584 4.815 -36.458 1.00 66.81 71 PHE A CA 1
ATOM 572 C C . PHE A 1 71 ? 22.230 5.965 -37.408 1.00 66.81 71 PHE A C 1
ATOM 574 O O . PHE A 1 71 ? 21.254 5.871 -38.148 1.00 66.81 71 PHE A O 1
ATOM 581 N N . LEU A 1 72 ? 23.009 7.052 -37.405 1.00 69.19 72 LEU A N 1
ATOM 582 C CA . LEU A 1 72 ? 22.794 8.177 -38.318 1.00 69.19 72 LEU A CA 1
ATOM 583 C C . LEU A 1 72 ? 23.045 7.780 -39.775 1.00 69.19 72 LEU A C 1
ATOM 585 O O . LEU A 1 72 ? 22.307 8.225 -40.651 1.00 69.19 72 LEU A O 1
ATOM 589 N N . GLU A 1 73 ? 24.040 6.932 -40.034 1.00 68.50 73 GLU A N 1
ATOM 590 C CA . GLU A 1 73 ? 24.321 6.392 -41.365 1.00 68.50 73 GLU A CA 1
ATOM 591 C C . GLU A 1 73 ? 23.193 5.470 -41.842 1.00 68.50 73 GLU A C 1
ATOM 593 O O . GLU A 1 73 ? 22.702 5.648 -42.954 1.00 68.50 73 GLU A O 1
ATOM 598 N N . ASN A 1 74 ? 22.697 4.562 -40.996 1.00 70.69 74 ASN A N 1
ATOM 599 C CA . ASN A 1 74 ? 21.553 3.709 -41.329 1.00 70.69 74 ASN A CA 1
ATOM 600 C C . ASN A 1 74 ? 20.260 4.517 -41.525 1.00 70.69 74 ASN A C 1
ATOM 602 O O . ASN A 1 74 ? 19.531 4.284 -42.486 1.00 70.69 74 ASN A O 1
ATOM 606 N N . TYR A 1 75 ? 20.001 5.530 -40.693 1.00 67.31 75 TYR A N 1
ATOM 607 C CA . TYR A 1 75 ? 18.853 6.425 -40.870 1.00 67.31 75 TYR A CA 1
ATOM 608 C C . TYR A 1 75 ? 18.953 7.246 -42.164 1.00 67.31 75 TYR A C 1
ATOM 610 O O . TYR A 1 75 ? 17.965 7.396 -42.884 1.00 67.31 75 TYR A O 1
ATOM 618 N N . ALA A 1 76 ? 20.139 7.761 -42.499 1.00 69.69 76 ALA A N 1
ATOM 619 C CA . ALA A 1 76 ? 20.362 8.463 -43.759 1.00 69.69 76 ALA A CA 1
ATOM 620 C C . ALA A 1 76 ? 20.194 7.532 -44.974 1.00 69.69 76 ALA A C 1
ATOM 622 O O . ALA A 1 76 ? 19.632 7.944 -45.990 1.00 69.69 76 ALA A O 1
ATOM 623 N N . ARG A 1 77 ? 20.597 6.262 -44.862 1.00 70.94 77 ARG A N 1
ATOM 624 C CA . ARG A 1 77 ? 20.358 5.243 -45.895 1.00 70.94 77 ARG A CA 1
ATOM 625 C C . ARG A 1 77 ? 18.866 4.974 -46.085 1.00 70.94 77 ARG A C 1
ATOM 627 O O . ARG A 1 77 ? 18.372 5.083 -47.201 1.00 70.94 77 ARG A O 1
ATOM 634 N N . GLU A 1 78 ? 18.140 4.677 -45.009 1.00 73.44 78 GLU A N 1
ATOM 635 C CA . GLU A 1 78 ? 16.736 4.245 -45.081 1.00 73.44 78 GLU A CA 1
ATOM 636 C C . GLU A 1 78 ? 15.749 5.389 -45.344 1.00 73.44 78 GLU A C 1
ATOM 638 O O . GLU A 1 78 ? 14.790 5.220 -46.092 1.00 73.44 78 GLU A O 1
ATOM 643 N N . SER A 1 79 ? 15.967 6.560 -44.737 1.00 72.06 79 SER A N 1
ATOM 644 C CA . SER A 1 79 ? 15.025 7.687 -44.815 1.00 72.06 79 SER A CA 1
ATOM 645 C C . SER A 1 79 ? 15.407 8.735 -45.860 1.00 72.06 79 SER A C 1
ATOM 647 O O . SER A 1 79 ? 14.535 9.462 -46.334 1.00 72.06 79 SER A O 1
ATOM 649 N N . LEU A 1 80 ? 16.693 8.839 -46.220 1.00 69.00 80 LEU A N 1
ATOM 650 C CA . LEU A 1 80 ? 17.201 9.862 -47.146 1.00 69.00 80 LEU A CA 1
ATOM 651 C C . LEU A 1 80 ? 17.800 9.273 -48.436 1.00 69.00 80 LEU A C 1
ATOM 653 O O . LEU A 1 80 ? 18.223 10.046 -49.297 1.00 69.00 80 LEU A O 1
ATOM 657 N N . ASN A 1 81 ? 17.808 7.940 -48.603 1.00 65.38 81 ASN A N 1
ATOM 658 C CA . ASN A 1 81 ? 18.441 7.233 -49.728 1.00 65.38 81 ASN A CA 1
ATOM 659 C C . ASN A 1 81 ? 19.906 7.656 -49.964 1.00 65.38 81 ASN A C 1
ATOM 661 O O . ASN A 1 81 ? 20.379 7.693 -51.102 1.00 65.38 81 ASN A O 1
ATOM 665 N N . TRP A 1 82 ? 20.630 8.014 -48.901 1.00 66.00 82 TRP A N 1
ATOM 666 C CA . TRP A 1 82 ? 22.048 8.364 -48.986 1.00 66.00 82 TRP A CA 1
ATOM 667 C C . TRP A 1 82 ? 22.924 7.109 -48.945 1.00 66.00 82 TRP A C 1
ATOM 669 O O . TRP A 1 82 ? 22.832 6.323 -48.008 1.00 66.00 82 TRP A O 1
ATOM 679 N N . GLY A 1 83 ? 23.772 6.930 -49.964 1.00 60.25 83 GLY A N 1
ATOM 680 C CA . GLY A 1 83 ? 24.808 5.887 -50.017 1.00 60.25 83 GLY A CA 1
ATOM 681 C C . GLY A 1 83 ? 26.091 6.279 -49.277 1.00 60.25 83 GLY A C 1
ATOM 682 O O . GLY A 1 83 ? 26.271 7.440 -48.903 1.00 60.25 83 GLY A O 1
ATOM 683 N N . GLU A 1 84 ? 26.983 5.311 -49.059 1.00 57.09 84 GLU A N 1
ATOM 684 C CA . GLU A 1 84 ? 28.226 5.512 -48.304 1.00 57.09 84 GLU A CA 1
ATOM 685 C C . GLU A 1 84 ? 29.207 6.463 -49.017 1.00 57.09 84 GLU A C 1
ATOM 687 O O . GLU A 1 84 ? 29.146 6.668 -50.233 1.00 57.09 84 GLU A O 1
ATOM 692 N N . ASN A 1 85 ? 30.155 7.039 -48.270 1.00 54.59 85 ASN A N 1
ATOM 693 C CA . ASN A 1 85 ? 31.213 7.875 -48.838 1.00 54.59 85 ASN A CA 1
ATOM 694 C C . ASN A 1 85 ? 32.107 7.022 -49.764 1.00 54.59 85 ASN A C 1
ATOM 696 O O . ASN A 1 85 ? 32.994 6.309 -49.304 1.00 54.59 85 ASN A O 1
ATOM 700 N N . GLY A 1 86 ? 31.857 7.091 -51.075 1.00 57.28 86 GLY A N 1
ATOM 701 C CA . GLY A 1 86 ? 32.517 6.264 -52.095 1.00 57.28 86 GLY A CA 1
ATOM 702 C C . GLY A 1 86 ? 31.558 5.444 -52.966 1.00 57.28 86 GLY A C 1
ATOM 703 O O . GLY A 1 86 ? 31.980 4.926 -53.999 1.00 57.28 86 GLY A O 1
ATOM 704 N N . GLU A 1 87 ? 30.270 5.371 -52.622 1.00 57.31 87 GLU A N 1
ATOM 705 C CA . GLU A 1 87 ? 29.251 4.729 -53.453 1.00 57.31 87 GLU A CA 1
ATOM 706 C C . GLU A 1 87 ? 28.622 5.741 -54.422 1.00 57.31 87 GLU A C 1
ATOM 708 O O . GLU A 1 87 ? 28.086 6.783 -54.039 1.00 57.31 87 GLU A O 1
ATOM 713 N N . THR A 1 88 ? 28.702 5.451 -55.722 1.00 53.22 88 THR A N 1
ATOM 714 C CA . THR A 1 88 ? 28.118 6.300 -56.768 1.00 53.22 88 THR A CA 1
ATOM 715 C C . THR A 1 88 ? 26.631 6.008 -56.921 1.00 53.22 88 THR A C 1
ATOM 717 O O . THR A 1 88 ? 26.215 4.865 -57.107 1.00 53.22 88 THR A O 1
ATOM 720 N N . TRP A 1 89 ? 25.817 7.062 -56.869 1.00 51.06 89 TRP A N 1
ATOM 721 C CA . TRP A 1 89 ? 24.372 6.958 -57.024 1.00 51.06 89 TRP A CA 1
ATOM 722 C C . TRP A 1 89 ? 24.055 6.643 -58.487 1.00 51.06 89 TRP A C 1
ATOM 724 O O . TRP A 1 89 ? 24.073 7.527 -59.343 1.00 51.06 89 TRP A O 1
ATOM 734 N N . TYR A 1 90 ? 23.748 5.385 -58.794 1.00 48.91 90 TYR A N 1
ATOM 735 C CA . TYR A 1 90 ? 23.094 5.056 -60.056 1.00 48.91 90 TYR A CA 1
ATOM 736 C C . TYR A 1 90 ? 21.615 5.435 -59.960 1.00 48.91 90 TYR A C 1
ATOM 738 O O . TYR A 1 90 ? 20.759 4.617 -59.630 1.00 48.91 90 TYR A O 1
ATOM 746 N N . THR A 1 91 ? 21.292 6.682 -60.292 1.00 47.34 91 THR A N 1
ATOM 747 C CA . THR A 1 91 ? 19.930 7.031 -60.699 1.00 47.34 91 THR A CA 1
ATOM 748 C C . THR A 1 91 ? 19.713 6.504 -62.116 1.00 47.34 91 THR A C 1
ATOM 750 O O . THR A 1 91 ? 20.116 7.112 -63.107 1.00 47.34 91 THR A O 1
ATOM 753 N N . LYS A 1 92 ? 19.087 5.325 -62.228 1.00 41.12 92 LYS A N 1
ATOM 754 C CA . LYS A 1 92 ? 18.471 4.904 -63.492 1.00 41.12 92 LYS A CA 1
ATOM 755 C C . LYS A 1 92 ? 17.369 5.914 -63.828 1.00 41.12 92 LYS A C 1
ATOM 757 O O . LYS A 1 92 ? 16.411 6.045 -63.070 1.00 41.12 92 LYS A O 1
ATOM 762 N N . LYS A 1 93 ? 17.566 6.640 -64.930 1.00 37.44 93 LYS A N 1
ATOM 763 C CA . LYS A 1 93 ? 16.508 7.358 -65.650 1.00 37.44 93 LYS A CA 1
ATOM 764 C C . LYS A 1 93 ? 15.437 6.390 -66.138 1.00 37.44 93 LYS A C 1
ATOM 766 O O . LYS A 1 93 ? 15.818 5.259 -66.522 1.00 37.44 93 LYS A O 1
#

Radius of gyration: 37.14 Å; chains: 1; bounding box: 65×13×114 Å

Sequence (93 aa):
MDKKVKSIKIITIISVVIMFACIIILTCQLIKIGTLKEKNKDLSTYKEALFEEIYNYNSTNSYYGNNRQEFLENYARESLNWGENGETWYTKK

pLDDT: mean 79.31, std 14.85, range [37.44, 95.94]